Protein AF-A0A3D0U0W6-F1 (afdb_monomer_lite)

Secondary structure (DSSP, 8-state):
--EESS------------GGGSPTTHHHHHHHHHHHTHHHHHHHHHHHHHTS-GGGEE---HHHHHHHHHHHHHHHHHHHHTTSS-HHHHHHHHHHHHHH-TTSGGGT-TT--

Structure (mmCIF, N/CA/C/O backbone):
data_AF-A0A3D0U0W6-F1
#
_entry.id   AF-A0A3D0U0W6-F1
#
loop_
_atom_site.group_PDB
_atom_site.id
_atom_site.type_symbol
_atom_site.label_atom_id
_atom_site.label_alt_id
_atom_site.label_comp_id
_atom_site.label_asym_id
_atom_site.label_entity_id
_atom_site.label_seq_id
_atom_site.pdbx_PDB_ins_code
_atom_site.Cartn_x
_atom_site.Cartn_y
_atom_site.Cartn_z
_atom_site.occupancy
_atom_site.B_iso_or_equiv
_atom_site.auth_seq_id
_atom_site.auth_comp_id
_atom_site.auth_asym_id
_atom_site.auth_atom_id
_atom_site.pdbx_PDB_model_num
ATOM 1 N N . GLY A 1 1 ? 9.506 -20.517 -12.286 1.00 80.81 1 GLY A N 1
ATOM 2 C CA . GLY A 1 1 ? 8.724 -19.391 -11.734 1.00 80.81 1 GLY A CA 1
ATOM 3 C C . GLY A 1 1 ? 9.598 -18.663 -10.737 1.00 80.81 1 GLY A C 1
ATOM 4 O O . GLY A 1 1 ? 10.495 -19.310 -10.218 1.00 80.81 1 GLY A O 1
ATOM 5 N N . GLY A 1 2 ? 9.379 -17.370 -10.505 1.00 90.88 2 GLY A N 1
ATOM 6 C CA . GLY A 1 2 ? 10.174 -16.562 -9.571 1.00 90.88 2 GLY A CA 1
ATOM 7 C C . GLY A 1 2 ? 9.347 -15.435 -8.954 1.00 90.88 2 GLY A C 1
ATOM 8 O O . GLY A 1 2 ? 8.161 -15.295 -9.267 1.00 90.88 2 GLY A O 1
ATOM 9 N N . ILE A 1 3 ? 9.969 -14.670 -8.065 1.00 92.69 3 ILE A N 1
ATOM 10 C CA . ILE A 1 3 ? 9.352 -13.602 -7.280 1.00 92.69 3 ILE A CA 1
ATOM 11 C C . ILE A 1 3 ? 9.893 -12.276 -7.800 1.00 92.69 3 ILE A C 1
ATOM 13 O O . ILE A 1 3 ? 11.086 -12.009 -7.716 1.00 92.69 3 ILE A O 1
ATOM 17 N N . LEU A 1 4 ? 9.015 -11.446 -8.358 1.00 92.19 4 LEU A N 1
ATOM 18 C CA . LEU A 1 4 ? 9.397 -10.116 -8.816 1.00 92.19 4 LEU A CA 1
ATOM 19 C C . LEU A 1 4 ? 9.781 -9.249 -7.611 1.00 92.19 4 LEU A C 1
ATOM 21 O O . LEU A 1 4 ? 8.977 -9.091 -6.692 1.00 92.19 4 LEU A O 1
ATOM 25 N N . GLU A 1 5 ? 10.961 -8.635 -7.643 1.00 91.94 5 GLU A N 1
ATOM 26 C CA . GLU A 1 5 ? 11.454 -7.749 -6.576 1.00 91.94 5 GLU A CA 1
ATOM 27 C C . GLU A 1 5 ? 10.830 -6.338 -6.645 1.00 91.94 5 GLU A C 1
ATOM 29 O O . GLU A 1 5 ? 11.470 -5.312 -6.434 1.00 91.94 5 GLU A O 1
ATOM 34 N N . ASN A 1 6 ? 9.539 -6.274 -6.965 1.00 90.38 6 ASN A N 1
ATOM 35 C CA . ASN A 1 6 ? 8.768 -5.045 -7.057 1.00 90.38 6 ASN A CA 1
ATOM 36 C C . ASN A 1 6 ? 7.339 -5.288 -6.549 1.00 90.38 6 ASN A C 1
ATOM 38 O O . ASN A 1 6 ? 6.739 -6.324 -6.847 1.00 90.38 6 ASN A O 1
ATOM 42 N N . PRO A 1 7 ? 6.740 -4.329 -5.820 1.00 86.62 7 PRO A N 1
ATOM 43 C CA . PRO A 1 7 ? 5.390 -4.483 -5.296 1.00 86.62 7 PRO A CA 1
ATOM 44 C C . PRO A 1 7 ? 4.357 -4.447 -6.430 1.00 86.62 7 PRO A C 1
ATOM 46 O O . PRO A 1 7 ? 4.102 -3.389 -7.009 1.00 86.62 7 PRO A O 1
ATOM 49 N N . VAL A 1 8 ? 3.748 -5.601 -6.721 1.00 84.31 8 VAL A N 1
ATOM 50 C CA . VAL A 1 8 ? 2.670 -5.769 -7.723 1.00 84.31 8 VAL A CA 1
ATOM 51 C C . VAL A 1 8 ? 1.314 -5.346 -7.185 1.00 84.31 8 VAL A C 1
ATOM 53 O O . VAL A 1 8 ? 0.515 -4.729 -7.887 1.00 84.31 8 VAL A O 1
ATOM 56 N N . MET A 1 9 ? 1.053 -5.648 -5.918 1.00 82.25 9 MET A N 1
ATOM 57 C CA . MET A 1 9 ? -0.183 -5.272 -5.253 1.00 82.25 9 MET A CA 1
ATOM 58 C C . MET A 1 9 ? 0.057 -5.053 -3.766 1.00 82.25 9 MET A C 1
ATOM 60 O O . MET A 1 9 ? 0.920 -5.688 -3.162 1.00 82.25 9 MET A O 1
ATOM 64 N N . GLN A 1 10 ? -0.753 -4.187 -3.165 1.00 82.81 10 GLN A N 1
ATOM 65 C CA . GLN A 1 10 ? -0.814 -4.037 -1.720 1.00 82.81 10 GLN A CA 1
ATOM 66 C C . GLN A 1 10 ? -2.070 -4.741 -1.206 1.00 82.81 10 GLN A C 1
ATOM 68 O O . GLN A 1 10 ? -3.190 -4.334 -1.504 1.00 82.81 10 GLN A O 1
ATOM 73 N N . GLY A 1 11 ? -1.878 -5.816 -0.444 1.00 84.00 11 GLY A N 1
ATOM 74 C CA . GLY A 1 11 ? -2.964 -6.476 0.272 1.00 84.00 11 GLY A CA 1
ATOM 75 C C . GLY A 1 11 ? -3.330 -5.703 1.539 1.00 84.00 11 GLY A C 1
ATOM 76 O O . GLY A 1 11 ? -2.456 -5.234 2.266 1.00 84.00 11 GLY A O 1
ATOM 77 N N . ASN A 1 12 ? -4.624 -5.596 1.832 1.00 84.81 12 ASN A N 1
ATOM 78 C CA . ASN A 1 12 ? -5.122 -4.986 3.063 1.00 84.81 12 ASN A CA 1
ATOM 79 C C . ASN A 1 12 ? -6.265 -5.806 3.660 1.00 84.81 12 ASN A C 1
ATOM 81 O O . ASN A 1 12 ? -7.143 -6.282 2.944 1.00 84.81 12 ASN A O 1
ATOM 85 N 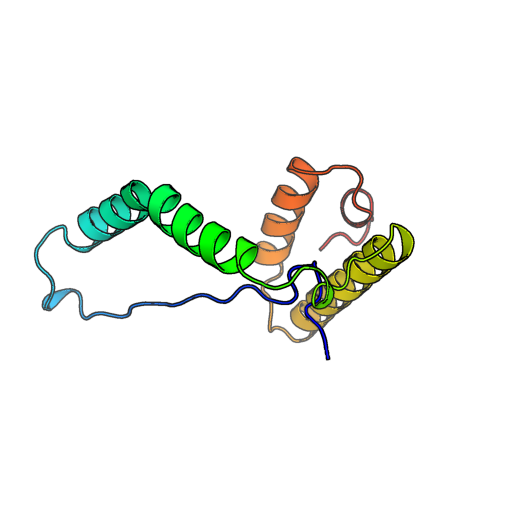N . ILE A 1 13 ? -6.262 -5.925 4.988 1.00 87.12 13 ILE A N 1
ATOM 86 C CA . ILE A 1 13 ? -7.284 -6.623 5.773 1.00 87.12 13 ILE A CA 1
ATOM 87 C C . ILE A 1 13 ? -8.117 -5.577 6.511 1.00 87.12 13 ILE A C 1
ATOM 89 O O . ILE A 1 13 ? -7.572 -4.665 7.130 1.00 87.12 13 ILE A O 1
ATOM 93 N N . GLN A 1 14 ? -9.441 -5.718 6.458 1.00 89.44 14 GLN A N 1
ATOM 94 C CA . GLN A 1 14 ? -10.370 -4.858 7.185 1.00 89.44 14 GLN A CA 1
ATOM 95 C C . GLN A 1 14 ? -11.130 -5.681 8.224 1.00 89.44 14 GLN A C 1
ATOM 97 O O . GLN A 1 14 ? -11.772 -6.676 7.892 1.00 89.44 14 GLN A O 1
ATOM 102 N N . PHE A 1 15 ? -11.078 -5.249 9.483 1.00 88.25 15 PHE A N 1
ATOM 103 C CA . PHE A 1 15 ? -11.860 -5.842 10.564 1.00 88.25 15 PHE A CA 1
ATOM 104 C C . PHE A 1 15 ? -13.144 -5.041 10.766 1.00 88.25 15 PHE A C 1
ATOM 106 O O . PHE A 1 15 ? -13.100 -3.860 11.113 1.00 88.25 15 PHE A O 1
ATOM 113 N N . VAL A 1 16 ? -14.290 -5.691 10.571 1.00 91.50 16 VAL A N 1
ATOM 114 C CA . VAL A 1 16 ? -15.612 -5.078 10.742 1.00 91.50 16 VAL A CA 1
ATOM 115 C C . VAL A 1 16 ? -16.267 -5.644 11.996 1.00 91.50 16 VAL A C 1
ATOM 117 O O . VAL A 1 16 ? -16.413 -6.856 12.140 1.00 91.50 16 VAL A O 1
ATOM 120 N N . ALA A 1 17 ? -16.674 -4.766 12.911 1.00 90.50 17 ALA A N 1
ATOM 121 C CA . ALA A 1 17 ? -17.277 -5.147 14.183 1.00 90.50 17 ALA A CA 1
ATOM 122 C C . ALA A 1 17 ? -18.497 -4.276 14.511 1.00 90.50 17 ALA A C 1
ATOM 124 O O . ALA A 1 17 ? -18.582 -3.115 14.113 1.00 90.50 17 ALA A O 1
ATOM 125 N N . ARG A 1 18 ? -19.444 -4.831 15.280 1.00 94.50 18 ARG A N 1
ATOM 126 C CA . ARG A 1 18 ? -20.586 -4.071 15.811 1.00 94.50 18 ARG A CA 1
ATOM 127 C C . ARG A 1 18 ? -20.116 -3.233 16.996 1.00 94.50 18 ARG A C 1
ATOM 129 O O . ARG A 1 18 ? -19.788 -3.795 18.037 1.00 94.50 18 ARG A O 1
ATOM 136 N N . SER A 1 19 ? -20.134 -1.909 16.858 1.00 90.44 19 SER A N 1
ATOM 137 C CA . SER A 1 19 ? -19.679 -0.980 17.904 1.00 90.44 19 SER A CA 1
ATOM 138 C C . SER A 1 19 ? -20.386 -1.192 19.246 1.00 90.44 19 SER A C 1
ATOM 140 O O . SER A 1 19 ? -19.732 -1.174 20.280 1.00 90.44 19 SER A O 1
ATOM 142 N N . SER A 1 20 ? -21.687 -1.505 19.237 1.00 95.00 20 SER A N 1
ATOM 143 C CA . SER A 1 20 ? -22.477 -1.775 20.451 1.00 95.00 20 SER A CA 1
ATOM 144 C C . SER A 1 20 ? -22.081 -3.050 21.208 1.00 95.00 20 SER A C 1
ATOM 146 O O . SER A 1 20 ? -22.566 -3.287 22.312 1.00 95.00 20 SER A O 1
ATOM 148 N N . LYS A 1 21 ? -21.232 -3.899 20.617 1.00 96.06 21 LYS A N 1
ATOM 149 C CA . LYS A 1 21 ? -20.701 -5.126 21.230 1.00 96.06 21 LYS A CA 1
ATOM 150 C C . LYS A 1 21 ? -19.243 -4.989 21.664 1.00 96.06 21 LYS A C 1
ATOM 152 O O . LYS A 1 21 ? -18.674 -5.960 22.152 1.00 96.06 21 LYS A O 1
ATOM 157 N N . LEU A 1 22 ? -18.640 -3.817 21.478 1.00 95.12 22 LEU A N 1
ATOM 158 C CA . LEU A 1 22 ? -17.265 -3.551 21.869 1.00 95.12 22 LEU A CA 1
ATOM 159 C C . LEU A 1 22 ? -17.221 -2.744 23.172 1.00 95.12 22 LEU A C 1
ATOM 161 O O . LEU A 1 22 ? -18.102 -1.914 23.403 1.00 95.12 22 LEU A O 1
ATOM 165 N N . PRO A 1 23 ? -16.196 -2.954 24.014 1.00 95.81 23 PRO A N 1
ATOM 166 C CA . PRO A 1 23 ? -15.967 -2.108 25.176 1.00 95.81 23 PRO A CA 1
ATOM 167 C C . PRO A 1 23 ? -15.778 -0.638 24.788 1.00 95.81 23 PRO A C 1
ATOM 169 O O . PRO A 1 23 ? -15.303 -0.320 23.691 1.00 95.81 23 PRO A O 1
ATOM 172 N N . GLU A 1 24 ? -16.067 0.263 25.726 1.00 94.81 24 GLU A N 1
ATOM 173 C CA . GLU A 1 24 ? -15.751 1.680 25.565 1.00 94.81 24 GLU A CA 1
ATOM 174 C C . GLU A 1 24 ? -14.255 1.865 25.249 1.00 94.81 24 GLU A C 1
ATOM 176 O O . GLU A 1 24 ? -13.384 1.172 25.788 1.00 94.81 24 GLU A O 1
ATOM 181 N N . ASN A 1 25 ? -13.951 2.793 24.340 1.00 94.56 25 ASN A N 1
ATOM 182 C CA . ASN A 1 25 ? -12.594 3.100 23.876 1.00 94.56 25 ASN A CA 1
ATOM 183 C C . ASN A 1 25 ? -11.858 1.959 23.147 1.00 94.56 25 ASN A C 1
ATOM 185 O O . ASN A 1 25 ? -10.675 2.112 22.832 1.00 94.56 25 ASN A O 1
ATOM 189 N N . PHE A 1 26 ? -12.523 0.843 22.811 1.00 95.00 26 PHE A N 1
ATOM 190 C CA . PHE A 1 26 ? -11.887 -0.271 22.093 1.00 95.00 26 PHE A CA 1
ATOM 191 C C . PHE A 1 26 ? -11.223 0.173 20.783 1.00 95.00 26 PHE A C 1
ATOM 193 O O . PHE A 1 26 ? -10.085 -0.199 20.513 1.00 95.00 26 PHE A O 1
ATOM 200 N N . ALA A 1 27 ? -11.904 1.000 19.982 1.00 91.31 27 ALA A N 1
ATOM 201 C CA . ALA A 1 27 ? -11.393 1.427 18.679 1.00 91.31 27 ALA A CA 1
ATOM 202 C C . ALA A 1 27 ? -10.072 2.208 18.789 1.00 91.31 27 ALA A C 1
ATOM 204 O O . ALA A 1 27 ? -9.164 1.993 17.989 1.00 91.31 27 ALA A O 1
ATOM 205 N N . GLN A 1 28 ? -9.950 3.088 19.788 1.00 94.44 28 G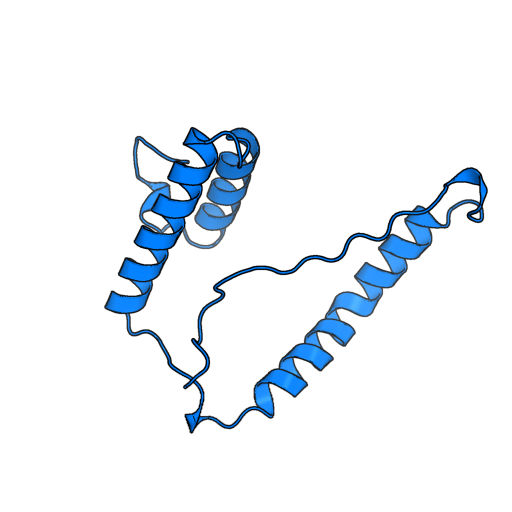LN A N 1
ATOM 206 C CA . GLN A 1 28 ? -8.728 3.857 20.015 1.00 94.44 28 GLN A CA 1
ATOM 207 C C . GLN A 1 28 ? -7.600 2.962 20.540 1.00 94.44 28 GLN A C 1
ATOM 209 O O . GLN A 1 28 ? -6.516 2.949 19.961 1.00 94.44 28 GLN A O 1
ATOM 214 N N . LYS A 1 29 ? -7.887 2.127 21.549 1.00 95.56 29 LYS A N 1
ATOM 215 C CA . LYS A 1 29 ? -6.922 1.154 22.091 1.00 95.56 29 LYS A CA 1
ATOM 216 C C . LYS A 1 29 ? -6.405 0.194 21.020 1.00 95.56 29 LYS A C 1
ATOM 218 O O . LYS A 1 29 ? -5.224 -0.133 21.001 1.00 95.56 29 LYS A O 1
ATOM 223 N N . SER A 1 30 ? -7.277 -0.241 20.111 1.00 94.06 30 SER A N 1
ATOM 224 C CA . SER A 1 30 ? -6.905 -1.091 18.981 1.00 94.06 30 SER A CA 1
ATOM 225 C C . SER A 1 30 ? -5.926 -0.378 18.042 1.00 94.06 30 SER A C 1
ATOM 227 O O . SER A 1 30 ? -4.879 -0.942 17.732 1.00 94.06 30 SER A O 1
ATOM 229 N N . ARG A 1 31 ? -6.202 0.875 17.646 1.00 93.00 31 ARG A N 1
ATOM 230 C CA . ARG A 1 31 ? -5.282 1.667 16.807 1.00 93.00 31 ARG A CA 1
ATOM 231 C C . ARG A 1 31 ? -3.921 1.858 17.469 1.00 93.00 31 ARG A C 1
ATOM 233 O O . ARG A 1 31 ? -2.901 1.631 16.827 1.00 93.00 31 ARG A O 1
ATOM 240 N N . GLU A 1 32 ? -3.905 2.229 18.746 1.00 96.50 32 GLU A N 1
ATOM 241 C CA . GLU A 1 32 ? -2.669 2.410 19.517 1.00 96.50 32 GLU A CA 1
ATOM 242 C C . GLU A 1 32 ? -1.868 1.114 19.622 1.00 96.50 32 GLU A C 1
ATOM 244 O O . GLU A 1 32 ? -0.649 1.125 19.449 1.00 96.50 32 GLU A O 1
ATOM 249 N N . TYR A 1 33 ? -2.548 -0.014 19.839 1.00 95.25 33 TYR A N 1
ATOM 250 C CA . TYR A 1 33 ? -1.916 -1.326 19.842 1.00 95.25 33 TYR A CA 1
ATOM 251 C C . TYR A 1 33 ? -1.256 -1.634 18.493 1.00 95.25 33 TYR A C 1
ATOM 253 O O . TYR A 1 33 ? -0.084 -2.005 18.467 1.00 95.25 33 TYR A O 1
ATOM 261 N N . PHE A 1 34 ? -1.959 -1.451 17.371 1.00 93.50 34 PHE A N 1
ATOM 262 C CA . PHE A 1 34 ? -1.381 -1.712 16.049 1.00 93.50 34 PHE A CA 1
ATOM 263 C C . PHE A 1 34 ? -0.193 -0.796 15.741 1.00 93.50 34 PHE A C 1
ATOM 265 O O . PHE A 1 34 ? 0.835 -1.285 15.281 1.00 93.50 34 PHE A O 1
ATOM 272 N N . VAL A 1 35 ? -0.291 0.502 16.047 1.00 95.31 35 VAL A N 1
ATOM 273 C CA . VAL A 1 35 ? 0.813 1.457 15.838 1.00 95.31 35 VAL A CA 1
ATOM 274 C C . VAL A 1 35 ? 2.031 1.076 16.677 1.00 95.31 35 VAL A C 1
ATOM 276 O O . VAL A 1 35 ? 3.137 1.009 16.149 1.00 95.31 35 VAL A O 1
ATOM 279 N N . LYS A 1 36 ? 1.839 0.759 17.964 1.00 97.75 36 LYS A N 1
ATOM 280 C CA . LYS A 1 36 ? 2.935 0.372 18.866 1.00 97.75 36 LYS A CA 1
ATOM 281 C C . LYS A 1 36 ? 3.668 -0.891 18.400 1.00 97.75 36 LYS A C 1
ATOM 283 O O . LYS A 1 36 ? 4.864 -1.021 18.640 1.00 97.75 36 LYS A O 1
ATOM 288 N N . ASN A 1 37 ? 2.958 -1.823 17.767 1.00 96.19 37 ASN A N 1
ATOM 289 C CA . ASN A 1 37 ? 3.514 -3.099 17.312 1.00 96.19 37 ASN A CA 1
ATOM 290 C C . ASN A 1 37 ? 3.886 -3.107 15.819 1.00 96.19 37 ASN A C 1
ATOM 292 O O . ASN A 1 37 ? 4.263 -4.159 15.295 1.00 96.19 37 ASN A O 1
ATOM 296 N N . PHE A 1 38 ? 3.791 -1.966 15.127 1.00 95.06 38 PHE A N 1
ATOM 297 C CA . PHE A 1 38 ? 4.043 -1.880 13.690 1.00 95.06 38 PHE A CA 1
ATOM 298 C C . PHE A 1 38 ? 5.458 -2.347 13.331 1.00 95.06 38 PHE A C 1
ATOM 300 O O . PHE A 1 38 ? 5.612 -3.247 12.508 1.00 95.06 38 PHE A O 1
ATOM 307 N N . ASP A 1 39 ? 6.480 -1.819 14.008 1.00 96.25 39 ASP A N 1
ATOM 308 C CA . ASP A 1 39 ? 7.879 -2.151 13.710 1.00 96.25 39 ASP A CA 1
ATOM 309 C C . ASP A 1 39 ? 8.203 -3.622 13.991 1.00 96.25 39 ASP A C 1
ATOM 311 O O . ASP A 1 39 ? 8.906 -4.268 13.215 1.00 96.25 39 ASP A O 1
ATOM 315 N N . ALA A 1 40 ? 7.649 -4.182 15.071 1.00 96.38 40 ALA A N 1
ATOM 316 C CA . ALA A 1 40 ? 7.807 -5.597 15.397 1.00 96.38 40 ALA A CA 1
ATOM 317 C C . ALA A 1 40 ? 7.158 -6.497 14.332 1.00 96.38 40 ALA A C 1
ATOM 319 O O . ALA A 1 40 ? 7.741 -7.502 13.927 1.00 96.38 40 ALA A O 1
ATOM 320 N N . THR A 1 41 ? 5.983 -6.105 13.834 1.00 93.81 41 THR A N 1
ATOM 321 C CA . THR A 1 41 ? 5.289 -6.823 12.755 1.00 93.81 41 THR A CA 1
ATOM 322 C C . THR A 1 41 ? 6.075 -6.730 11.446 1.00 93.81 41 THR A C 1
ATOM 324 O O . THR A 1 41 ? 6.248 -7.730 10.756 1.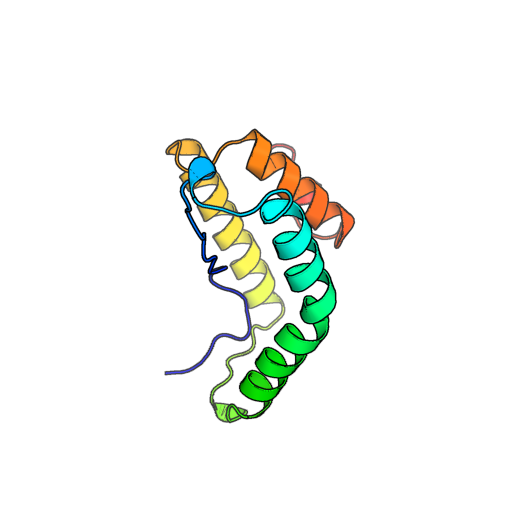00 93.81 41 THR A O 1
ATOM 327 N N . LEU A 1 42 ? 6.609 -5.551 11.118 1.00 93.88 42 LEU A N 1
ATOM 328 C CA . LEU A 1 42 ? 7.419 -5.353 9.917 1.00 93.88 42 LEU A CA 1
ATOM 329 C C . LEU A 1 42 ? 8.734 -6.139 9.976 1.00 93.88 42 LEU A C 1
ATOM 331 O O . LEU A 1 42 ? 9.173 -6.675 8.961 1.00 93.88 42 LEU A O 1
ATOM 335 N N . LYS A 1 43 ? 9.346 -6.247 11.161 1.00 96.94 43 LYS A N 1
ATOM 336 C CA . LYS A 1 43 ? 10.530 -7.084 11.375 1.00 96.94 43 LYS A CA 1
ATOM 337 C C . LYS A 1 43 ? 10.237 -8.550 11.051 1.00 96.94 43 LYS A C 1
ATOM 339 O O . LYS A 1 43 ? 11.005 -9.151 10.311 1.00 96.94 43 LYS A O 1
ATOM 344 N N . PHE A 1 44 ? 9.116 -9.083 11.535 1.00 95.81 44 PHE A N 1
ATOM 345 C CA . PHE A 1 44 ? 8.694 -10.451 11.224 1.00 95.81 44 PHE A CA 1
ATOM 346 C C . PHE A 1 44 ? 8.531 -10.683 9.711 1.00 95.81 44 PHE A C 1
ATOM 348 O O . PHE A 1 44 ? 9.001 -11.692 9.193 1.00 95.81 44 PHE A O 1
ATOM 355 N N . VAL A 1 45 ? 7.925 -9.732 8.988 1.00 93.12 45 VAL A N 1
ATOM 356 C CA . VAL A 1 45 ? 7.781 -9.817 7.522 1.00 93.12 45 VAL A CA 1
ATOM 357 C C . VAL A 1 45 ? 9.146 -9.836 6.831 1.00 93.12 45 VAL A C 1
ATOM 359 O O . VAL A 1 45 ? 9.400 -10.719 6.019 1.00 93.12 45 VAL A O 1
ATOM 362 N N . ARG A 1 46 ? 10.052 -8.923 7.197 1.00 94.88 46 ARG A N 1
ATOM 363 C CA . ARG A 1 46 ? 11.400 -8.852 6.607 1.00 94.88 46 ARG A CA 1
ATOM 364 C C . ARG A 1 46 ? 12.242 -10.091 6.899 1.00 94.88 46 ARG A C 1
ATOM 366 O O . ARG A 1 46 ? 12.999 -10.532 6.047 1.00 94.88 46 ARG A O 1
ATOM 373 N N . GLU A 1 47 ? 12.124 -10.661 8.096 1.00 97.12 47 GLU A N 1
ATOM 374 C CA . GLU A 1 47 ? 12.791 -11.924 8.431 1.00 97.12 47 GLU A CA 1
ATOM 375 C C . GLU A 1 47 ? 12.276 -13.074 7.560 1.00 97.12 47 GLU A C 1
ATOM 377 O O . GLU A 1 47 ? 13.071 -13.887 7.096 1.00 97.12 47 GLU A O 1
ATOM 382 N N . ALA A 1 48 ? 10.968 -13.125 7.292 1.00 95.12 48 ALA A N 1
ATOM 383 C CA . ALA A 1 48 ? 10.403 -14.100 6.365 1.00 95.12 48 ALA A CA 1
ATOM 384 C C . ALA A 1 48 ? 10.894 -13.879 4.923 1.00 95.12 48 ALA A C 1
ATOM 386 O O . ALA A 1 48 ? 11.266 -14.852 4.272 1.00 95.12 48 ALA A O 1
ATOM 387 N N . GLU A 1 49 ? 10.948 -12.629 4.451 1.00 93.31 49 GLU A N 1
ATOM 388 C CA . GLU A 1 49 ? 11.487 -12.273 3.128 1.00 93.31 49 GLU A CA 1
ATOM 389 C C . GLU A 1 49 ? 12.965 -12.672 2.982 1.00 93.31 49 GLU A C 1
ATOM 391 O O . GLU A 1 49 ? 13.331 -13.288 1.987 1.00 93.31 49 GLU A O 1
ATOM 396 N N . ASN A 1 50 ? 13.797 -12.421 3.998 1.00 95.12 50 ASN A N 1
ATOM 397 C CA . ASN A 1 50 ? 15.226 -12.768 3.989 1.00 95.12 50 ASN A CA 1
ATOM 398 C C . ASN A 1 50 ? 15.501 -14.280 3.968 1.00 95.12 50 ASN A C 1
ATOM 400 O O . ASN A 1 50 ? 16.596 -14.701 3.610 1.00 95.12 50 ASN A O 1
ATOM 404 N N . ASN A 1 51 ? 14.534 -15.100 4.384 1.00 96.56 51 ASN A N 1
ATOM 405 C CA . ASN A 1 51 ? 14.656 -16.557 4.338 1.00 96.56 51 ASN A CA 1
ATOM 406 C C . ASN A 1 51 ? 14.305 -17.136 2.955 1.00 96.56 51 ASN A C 1
ATOM 408 O O . ASN A 1 51 ? 14.416 -18.349 2.758 1.00 96.56 51 ASN A O 1
ATOM 412 N N . ILE A 1 52 ? 13.856 -16.305 2.008 1.00 95.56 52 ILE A N 1
ATOM 413 C CA . ILE A 1 52 ? 13.574 -16.720 0.634 1.00 95.56 52 ILE A CA 1
ATOM 414 C C . ILE A 1 52 ? 14.907 -16.859 -0.124 1.00 95.56 52 ILE A C 1
ATOM 416 O O . ILE A 1 52 ? 15.687 -15.908 -0.127 1.00 95.56 52 ILE A O 1
ATOM 420 N N . PRO A 1 53 ? 15.170 -18.003 -0.789 1.00 96.31 53 PRO A N 1
ATOM 421 C CA . PRO A 1 53 ? 16.372 -18.194 -1.600 1.00 96.31 53 PRO A CA 1
ATOM 422 C C . PRO A 1 53 ? 16.603 -17.074 -2.626 1.00 96.31 53 PRO A C 1
ATOM 424 O O . PRO A 1 53 ? 15.684 -16.689 -3.350 1.00 96.31 53 PRO A O 1
ATOM 427 N N . GLU A 1 54 ? 17.839 -16.569 -2.697 1.00 94.44 54 GLU A N 1
ATOM 428 C CA . GLU A 1 54 ? 18.216 -15.434 -3.555 1.00 94.44 54 GLU A CA 1
ATOM 429 C C . GLU A 1 54 ? 17.947 -15.691 -5.047 1.00 94.44 54 GLU A C 1
ATOM 431 O O . GLU A 1 54 ? 17.550 -14.785 -5.774 1.00 94.44 54 GLU A O 1
ATOM 436 N N . ASP A 1 55 ? 18.091 -16.938 -5.499 1.00 95.81 55 ASP A N 1
ATOM 437 C CA . ASP A 1 55 ? 17.895 -17.363 -6.890 1.00 95.81 55 ASP A CA 1
ATOM 438 C C . ASP A 1 55 ? 16.428 -17.342 -7.351 1.00 95.81 55 ASP A C 1
ATOM 440 O O . ASP A 1 55 ? 16.151 -17.446 -8.550 1.00 95.81 55 ASP A O 1
ATOM 444 N N . LEU A 1 56 ? 15.481 -17.194 -6.420 1.00 96.31 56 LEU A N 1
ATOM 445 C CA . LEU A 1 56 ? 14.062 -17.039 -6.737 1.00 96.31 56 LEU A CA 1
ATOM 446 C C . LEU A 1 56 ? 13.675 -15.590 -7.030 1.00 96.31 56 LEU A C 1
ATOM 448 O O . LEU A 1 56 ? 12.627 -15.375 -7.647 1.00 96.31 56 LEU A O 1
ATOM 452 N N . TRP A 1 57 ? 14.472 -14.612 -6.597 1.00 95.50 57 TRP A N 1
ATOM 453 C CA . TRP A 1 57 ? 14.176 -13.200 -6.809 1.00 95.50 57 TRP A CA 1
ATOM 454 C C . TRP A 1 57 ? 14.536 -12.763 -8.227 1.00 95.50 57 TRP A C 1
ATOM 456 O O . TRP A 1 57 ? 15.581 -13.109 -8.776 1.00 95.50 57 TRP A O 1
ATOM 466 N N . ILE A 1 58 ? 13.644 -11.983 -8.830 1.00 94.44 58 ILE A N 1
ATOM 467 C CA . ILE A 1 58 ? 13.805 -11.417 -10.166 1.00 94.44 58 ILE A CA 1
ATOM 468 C C . ILE A 1 58 ? 13.867 -9.892 -10.011 1.00 94.44 58 ILE A C 1
ATOM 470 O O . ILE A 1 58 ? 12.808 -9.261 -9.891 1.00 94.44 58 ILE A O 1
ATOM 474 N N . PRO A 1 59 ? 15.071 -9.292 -10.000 1.00 93.56 59 PRO A N 1
ATOM 475 C CA . PRO A 1 59 ? 15.223 -7.845 -9.954 1.00 93.56 59 PRO A CA 1
ATOM 476 C C . PRO A 1 59 ? 14.847 -7.217 -11.299 1.00 93.56 59 PRO A C 1
ATOM 478 O O . PRO A 1 59 ? 15.035 -7.818 -12.361 1.00 93.56 59 PRO A O 1
ATOM 481 N N . LEU A 1 60 ? 14.358 -5.978 -11.267 1.00 92.38 60 LEU A N 1
ATOM 482 C CA . LEU A 1 60 ? 14.206 -5.159 -12.470 1.00 92.38 60 LEU A CA 1
ATOM 483 C C . LEU A 1 60 ? 15.408 -4.225 -12.621 1.00 92.38 60 LEU A C 1
ATOM 485 O O . LEU A 1 60 ? 15.783 -3.522 -11.679 1.00 92.38 60 LEU A O 1
ATOM 489 N N . ASP A 1 61 ? 15.973 -4.182 -13.826 1.00 94.06 61 ASP A N 1
ATOM 490 C CA . ASP A 1 61 ? 16.954 -3.169 -14.205 1.00 94.06 61 ASP A CA 1
ATOM 491 C C . ASP A 1 61 ? 16.295 -1.784 -14.354 1.00 94.06 61 ASP A C 1
ATOM 493 O O . ASP A 1 61 ? 15.077 -1.629 -14.249 1.00 94.06 61 ASP A O 1
ATOM 497 N N . SER A 1 62 ? 17.091 -0.738 -14.593 1.00 90.81 62 SER A N 1
ATOM 498 C CA . SER A 1 62 ? 16.573 0.637 -14.671 1.00 90.81 62 SER A CA 1
ATOM 499 C C . SER A 1 62 ? 15.476 0.806 -15.726 1.00 90.81 62 SER A C 1
ATOM 501 O O . SER A 1 62 ? 14.509 1.526 -15.489 1.00 90.81 62 SER A O 1
ATOM 503 N N . LYS A 1 63 ? 15.600 0.116 -16.866 1.00 92.00 63 LYS A N 1
ATOM 504 C CA . LYS A 1 63 ? 14.599 0.156 -17.934 1.00 92.00 63 LYS A CA 1
ATOM 505 C C . LYS A 1 63 ? 13.313 -0.557 -17.508 1.00 92.00 63 LYS A C 1
ATOM 507 O O . LYS A 1 63 ? 12.226 -0.016 -17.688 1.00 92.00 63 LYS A O 1
ATOM 512 N N . GLY A 1 64 ? 13.434 -1.734 -16.898 1.00 92.94 64 GLY A N 1
ATOM 513 C CA . GLY A 1 64 ? 12.309 -2.481 -16.349 1.0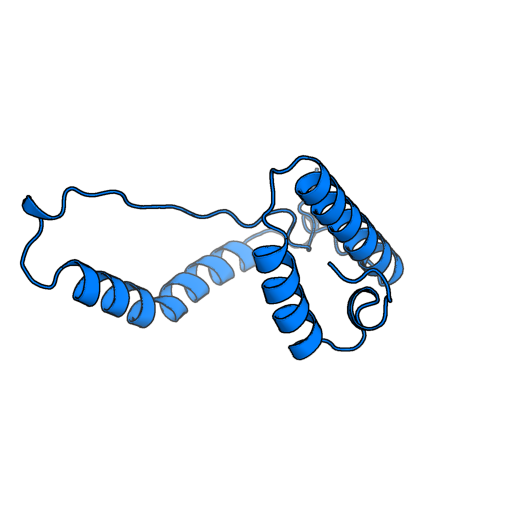0 92.94 64 GLY A CA 1
ATOM 514 C C . GLY A 1 64 ? 11.565 -1.693 -15.272 1.00 92.94 64 GLY A C 1
ATOM 515 O O . GLY A 1 64 ? 10.338 -1.708 -15.251 1.00 92.94 64 GLY A O 1
ATOM 516 N N . GLN A 1 65 ? 12.279 -0.949 -14.421 1.00 89.69 65 GLN A N 1
ATOM 517 C CA . GLN A 1 65 ? 11.665 -0.069 -13.419 1.00 89.69 65 GLN A CA 1
ATOM 518 C C . GLN A 1 65 ? 10.849 1.063 -14.058 1.00 89.69 65 GLN A C 1
ATOM 520 O O . GLN A 1 65 ? 9.723 1.321 -13.629 1.00 89.69 65 GLN A O 1
ATOM 525 N N . GLU A 1 66 ? 11.381 1.719 -15.090 1.00 88.56 66 GLU A N 1
ATOM 526 C CA . GLU A 1 66 ? 10.666 2.769 -15.824 1.00 88.56 66 GLU A CA 1
ATOM 527 C C . GLU A 1 66 ? 9.397 2.213 -16.485 1.00 88.56 66 GLU A C 1
ATOM 529 O O . GLU A 1 66 ? 8.295 2.717 -16.249 1.00 88.56 66 GLU A O 1
ATOM 534 N N . GLU A 1 67 ? 9.524 1.111 -17.230 1.00 90.31 67 GLU A N 1
ATOM 535 C CA . GLU A 1 67 ? 8.392 0.445 -17.880 1.00 90.31 67 GLU A CA 1
ATOM 536 C C . GLU A 1 67 ? 7.331 0.004 -16.863 1.00 90.31 67 GLU A C 1
ATOM 538 O O . GLU A 1 67 ? 6.130 0.145 -17.113 1.00 90.31 67 GLU A O 1
ATOM 543 N N . TYR A 1 68 ? 7.754 -0.492 -15.699 1.00 91.38 68 TYR A N 1
ATOM 544 C CA . TYR A 1 68 ? 6.866 -0.891 -14.613 1.00 91.38 68 TYR A CA 1
ATOM 545 C C . TYR A 1 68 ? 6.086 0.300 -14.035 1.00 91.38 68 TYR A C 1
ATOM 547 O O . TYR A 1 68 ? 4.866 0.234 -13.840 1.00 91.38 68 TYR 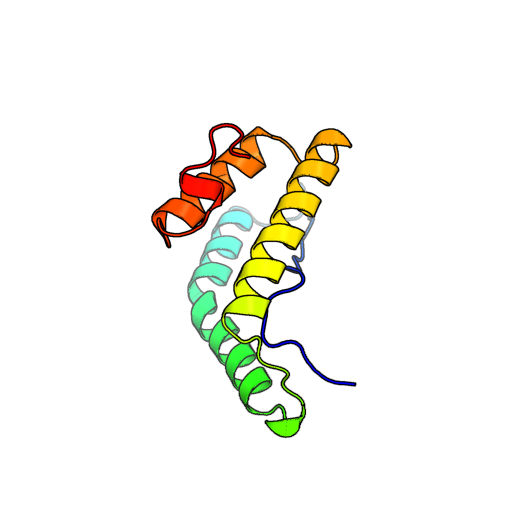A O 1
ATOM 555 N N . GLN A 1 69 ? 6.755 1.431 -13.800 1.00 88.06 69 GLN A N 1
ATOM 556 C CA . GLN A 1 69 ? 6.101 2.655 -13.331 1.00 88.06 69 GLN A CA 1
ATOM 557 C C . GLN A 1 69 ? 5.100 3.193 -14.360 1.00 88.06 69 GLN A C 1
ATOM 559 O O . GLN A 1 69 ? 3.971 3.541 -13.994 1.00 88.06 69 GLN A O 1
ATOM 564 N N . THR A 1 70 ? 5.466 3.201 -15.644 1.00 88.69 70 THR A N 1
ATOM 565 C CA . THR A 1 70 ? 4.565 3.606 -16.728 1.00 88.69 70 THR A CA 1
ATOM 566 C C . THR A 1 70 ? 3.338 2.704 -16.789 1.00 88.69 70 THR A C 1
ATOM 568 O O . THR A 1 70 ? 2.213 3.207 -16.793 1.00 88.69 70 THR A O 1
ATOM 571 N N . GLN A 1 71 ? 3.523 1.382 -16.783 1.00 90.88 71 GLN A N 1
ATOM 572 C CA . GLN A 1 71 ? 2.419 0.421 -16.843 1.00 90.88 71 GLN A CA 1
ATOM 573 C C . GLN A 1 71 ? 1.474 0.566 -15.648 1.00 90.88 71 GLN A C 1
ATOM 575 O O . GLN A 1 71 ? 0.260 0.676 -15.827 1.00 90.88 71 GLN A O 1
ATOM 580 N N . THR A 1 72 ? 2.009 0.639 -14.428 1.00 90.62 72 THR A N 1
ATOM 581 C CA . THR A 1 72 ? 1.166 0.788 -13.233 1.00 90.62 72 THR A CA 1
ATOM 582 C C . THR A 1 72 ? 0.408 2.117 -13.220 1.00 90.62 72 THR A C 1
ATOM 584 O O . THR A 1 72 ? -0.732 2.150 -12.752 1.00 90.62 72 THR A O 1
ATOM 587 N N . ARG A 1 73 ? 0.977 3.201 -13.768 1.00 89.62 73 ARG A N 1
ATOM 588 C CA . ARG A 1 73 ? 0.248 4.463 -13.983 1.00 89.62 73 ARG A CA 1
ATOM 589 C C . ARG A 1 73 ? -0.914 4.290 -14.953 1.00 89.62 73 ARG A C 1
ATOM 591 O O . ARG A 1 73 ? -2.023 4.717 -14.642 1.00 89.62 73 ARG A O 1
ATOM 598 N N . GLN A 1 74 ? -0.692 3.642 -16.095 1.00 91.06 74 GLN A N 1
ATOM 599 C CA . GLN A 1 74 ? -1.766 3.407 -17.066 1.00 91.06 74 GLN A CA 1
ATOM 600 C C . GLN A 1 74 ? -2.907 2.577 -16.467 1.00 91.06 74 GLN A C 1
ATOM 602 O O . GLN A 1 74 ? -4.073 2.887 -16.700 1.00 91.06 74 GLN A O 1
ATOM 607 N N . ILE A 1 75 ? -2.591 1.590 -15.622 1.00 92.56 75 ILE A N 1
ATOM 608 C CA . ILE A 1 75 ? -3.603 0.823 -14.879 1.00 92.56 75 ILE A CA 1
ATOM 609 C C . ILE A 1 75 ? -4.418 1.742 -13.958 1.00 92.56 75 ILE A C 1
ATOM 611 O O . ILE A 1 75 ? -5.646 1.688 -13.980 1.00 92.56 75 ILE A O 1
ATOM 615 N N . ARG A 1 76 ? -3.765 2.622 -13.183 1.00 92.12 76 ARG A N 1
ATOM 616 C CA . ARG A 1 76 ? -4.462 3.567 -12.289 1.00 92.12 76 ARG A CA 1
ATOM 617 C C . ARG A 1 76 ? -5.381 4.520 -13.054 1.00 92.12 76 ARG A C 1
ATOM 619 O O . ARG A 1 76 ? -6.516 4.720 -12.628 1.00 92.12 76 ARG A O 1
ATOM 626 N N . LEU A 1 77 ? -4.919 5.066 -14.180 1.00 91.88 77 LEU A N 1
ATOM 627 C CA . LEU A 1 77 ? -5.723 5.937 -15.045 1.00 91.88 77 LEU A CA 1
ATOM 628 C C . LEU A 1 77 ? -6.906 5.185 -15.663 1.00 91.88 77 LEU A C 1
ATOM 630 O O . LEU A 1 77 ? -8.029 5.671 -15.614 1.00 91.88 77 LEU A O 1
ATOM 634 N N . SER A 1 78 ? -6.684 3.966 -16.156 1.00 94.62 78 SER A N 1
ATOM 635 C CA . SER A 1 78 ? -7.762 3.134 -16.694 1.00 94.62 78 SER A CA 1
ATOM 636 C C . SER A 1 78 ? -8.816 2.805 -15.634 1.00 94.62 78 SER A C 1
ATOM 638 O O . SER A 1 78 ? -10.010 2.863 -15.912 1.00 94.62 78 SER A O 1
ATOM 640 N N . PHE A 1 79 ? -8.400 2.500 -14.402 1.00 94.88 79 PHE A N 1
ATOM 641 C CA . PHE A 1 79 ? -9.326 2.224 -13.300 1.00 94.88 79 PHE A CA 1
ATOM 642 C C . PHE A 1 79 ? -10.074 3.474 -12.837 1.00 94.88 79 PHE A C 1
ATOM 644 O O . PHE A 1 79 ? -11.230 3.368 -12.436 1.00 94.88 79 PHE A O 1
ATOM 651 N N . ARG A 1 80 ? -9.466 4.659 -12.930 1.00 94.56 80 ARG A N 1
ATOM 652 C CA . ARG A 1 80 ? -10.182 5.929 -12.745 1.00 94.56 80 ARG A CA 1
ATOM 653 C C . ARG A 1 80 ? -11.260 6.112 -13.807 1.00 94.56 80 ARG A C 1
ATOM 655 O O . ARG A 1 80 ? -12.394 6.427 -13.475 1.00 94.56 80 ARG A O 1
ATOM 662 N N . ASP A 1 81 ? -10.909 5.900 -15.072 1.00 94.88 81 ASP A N 1
ATOM 663 C CA . ASP A 1 81 ? -11.823 6.107 -16.199 1.00 94.88 81 ASP A CA 1
ATOM 664 C C . ASP A 1 81 ? -12.980 5.083 -16.201 1.00 94.88 81 ASP A C 1
ATOM 666 O O . ASP A 1 81 ? -14.045 5.346 -16.753 1.00 94.88 81 ASP A O 1
ATOM 670 N N . GLN A 1 82 ? -12.791 3.939 -15.532 1.00 97.00 82 GLN A N 1
ATOM 671 C CA . GLN A 1 82 ? -13.815 2.924 -15.251 1.00 97.00 82 GLN A CA 1
ATOM 672 C C . GLN A 1 82 ? -14.593 3.162 -13.940 1.00 97.00 82 GLN A C 1
ATOM 674 O O . GLN A 1 82 ? -15.365 2.295 -13.537 1.00 97.00 82 GLN A O 1
ATOM 679 N N . ASP A 1 83 ? -14.380 4.291 -13.256 1.00 94.62 83 ASP A N 1
ATOM 680 C CA . ASP A 1 83 ? -15.000 4.636 -11.962 1.00 94.62 83 ASP A CA 1
ATOM 681 C C . ASP A 1 83 ? -14.702 3.630 -10.823 1.00 94.62 83 ASP A C 1
ATOM 683 O O . ASP A 1 83 ? -15.426 3.519 -9.836 1.00 94.62 83 ASP A O 1
ATOM 687 N N . VAL A 1 84 ? -13.598 2.882 -10.941 1.00 95.75 84 VAL A N 1
ATOM 688 C CA . VAL A 1 84 ? -13.093 1.972 -9.897 1.00 95.75 84 VAL A CA 1
ATOM 689 C C . VAL A 1 84 ? -12.243 2.735 -8.880 1.00 95.75 84 VAL A C 1
ATOM 691 O O . VAL A 1 84 ? -12.303 2.460 -7.679 1.00 95.75 84 VAL A O 1
ATOM 694 N N . TYR A 1 85 ? -11.435 3.692 -9.345 1.00 94.12 85 TYR A N 1
ATOM 695 C CA . TYR A 1 85 ? -10.601 4.540 -8.493 1.00 94.12 85 TYR A CA 1
ATOM 696 C C . TYR A 1 85 ? -11.103 5.979 -8.456 1.00 94.12 85 TYR A C 1
ATOM 698 O O . TYR A 1 85 ? -11.233 6.636 -9.484 1.00 94.12 85 TYR A O 1
ATOM 706 N N . ASP A 1 86 ? -11.291 6.496 -7.241 1.00 95.12 86 ASP A N 1
ATOM 707 C CA . ASP A 1 86 ? -11.658 7.892 -7.026 1.00 95.12 86 ASP A CA 1
ATOM 708 C C . ASP A 1 86 ? -10.508 8.834 -7.459 1.00 95.12 86 ASP A C 1
ATOM 710 O O . ASP A 1 86 ? -9.357 8.649 -7.036 1.00 95.12 86 ASP A O 1
ATOM 714 N N . PRO A 1 87 ? -10.786 9.875 -8.265 1.00 93.44 87 PRO A N 1
ATOM 715 C CA . PRO A 1 87 ? -9.754 10.774 -8.778 1.00 93.44 87 PRO A CA 1
ATOM 716 C C . PRO A 1 87 ? -9.067 11.594 -7.677 1.00 93.44 87 PRO A C 1
ATOM 718 O O . PRO A 1 87 ? -7.867 11.857 -7.757 1.00 93.44 87 PRO A O 1
ATOM 721 N N . LYS A 1 88 ? -9.774 11.968 -6.601 1.00 93.94 88 LYS A N 1
ATOM 722 C CA . LYS A 1 88 ? -9.162 12.706 -5.482 1.00 93.94 88 LYS A CA 1
ATOM 723 C C . LYS A 1 88 ? -8.190 11.817 -4.712 1.00 93.94 88 LYS A C 1
ATOM 725 O O . LYS A 1 88 ? -7.143 12.303 -4.275 1.00 93.94 88 LYS A O 1
ATOM 730 N N . MET A 1 89 ? -8.522 10.535 -4.552 1.00 94.06 89 MET A N 1
ATOM 731 C CA . MET A 1 89 ? -7.626 9.540 -3.959 1.00 94.06 89 MET A CA 1
ATOM 732 C C . MET A 1 89 ? -6.337 9.413 -4.780 1.00 94.06 89 MET A C 1
ATOM 734 O O . MET A 1 89 ? -5.246 9.515 -4.210 1.00 94.06 89 MET A O 1
ATOM 738 N N . LEU A 1 90 ? -6.445 9.294 -6.107 1.00 93.88 90 LEU A N 1
ATOM 739 C CA . LEU A 1 90 ? -5.277 9.217 -6.989 1.00 93.88 90 LEU A CA 1
ATOM 740 C C . LEU A 1 90 ? -4.403 10.472 -6.908 1.00 93.88 90 LEU A C 1
ATOM 742 O O . LEU A 1 90 ? -3.197 10.358 -6.671 1.00 93.88 90 LEU A O 1
ATOM 746 N N . THR A 1 91 ? -5.001 11.665 -6.962 1.00 92.81 91 THR A N 1
ATOM 747 C CA . THR A 1 91 ? -4.262 12.924 -6.792 1.00 92.81 91 THR A CA 1
ATOM 748 C C . THR A 1 91 ? -3.532 12.998 -5.445 1.00 92.81 91 THR A C 1
ATOM 750 O O . THR A 1 91 ? -2.396 13.480 -5.380 1.00 92.81 91 THR A O 1
ATOM 753 N N . LEU A 1 92 ? -4.147 12.535 -4.349 1.00 94.25 92 LEU A N 1
ATOM 754 C CA . LEU A 1 92 ? -3.500 12.507 -3.033 1.00 94.25 92 LEU A CA 1
ATOM 755 C C . LEU A 1 92 ? -2.290 11.566 -3.024 1.00 94.25 92 LEU A C 1
ATOM 757 O O . LEU A 1 92 ? -1.208 11.963 -2.580 1.00 94.25 92 LEU A O 1
ATOM 761 N N . LEU A 1 93 ? -2.452 10.339 -3.524 1.00 93.12 93 LEU A N 1
ATOM 762 C CA . LEU A 1 93 ? -1.366 9.359 -3.560 1.00 93.12 93 LEU A CA 1
ATOM 763 C C . LEU A 1 93 ? -0.218 9.817 -4.465 1.00 93.12 93 LEU A C 1
ATOM 765 O O . LEU A 1 93 ? 0.943 9.700 -4.069 1.00 93.12 93 LEU A O 1
ATOM 769 N N . ARG A 1 94 ? -0.528 10.417 -5.618 1.00 92.56 94 ARG A N 1
ATOM 770 C CA . ARG A 1 94 ? 0.458 11.037 -6.511 1.00 92.56 94 ARG A CA 1
ATOM 771 C C . ARG A 1 94 ? 1.284 12.095 -5.786 1.00 92.56 94 ARG A C 1
ATOM 773 O O . ARG A 1 94 ? 2.508 12.049 -5.818 1.00 92.56 94 ARG A O 1
ATOM 780 N N . LYS A 1 95 ? 0.641 13.014 -5.054 1.00 93.00 95 LYS A N 1
ATOM 781 C CA . LYS A 1 95 ? 1.353 14.034 -4.259 1.00 93.00 95 LYS A CA 1
ATOM 782 C C . LYS A 1 95 ? 2.299 13.416 -3.228 1.00 93.00 95 LYS A C 1
ATOM 784 O O . LYS A 1 95 ? 3.392 13.937 -3.022 1.00 93.00 95 LYS A O 1
ATOM 789 N N . ILE A 1 96 ? 1.898 12.318 -2.586 1.00 94.19 96 ILE A N 1
ATOM 790 C CA . ILE A 1 96 ? 2.751 11.598 -1.630 1.00 94.19 96 ILE A CA 1
ATOM 791 C C . ILE A 1 96 ? 3.959 10.978 -2.341 1.00 94.19 96 ILE A C 1
ATOM 793 O O . ILE A 1 96 ? 5.075 11.111 -1.839 1.00 94.19 96 ILE A O 1
ATOM 797 N N . ARG A 1 97 ? 3.760 10.338 -3.500 1.00 92.38 97 ARG A N 1
ATOM 798 C CA . ARG A 1 97 ? 4.852 9.758 -4.297 1.00 92.38 97 ARG A CA 1
ATOM 799 C C . ARG A 1 97 ? 5.818 10.835 -4.787 1.00 92.38 97 ARG A C 1
ATOM 801 O O . ARG A 1 97 ? 6.996 10.726 -4.487 1.00 92.38 97 ARG A O 1
ATOM 808 N N . CYS A 1 98 ? 5.321 11.931 -5.356 1.00 93.00 98 CYS A N 1
ATOM 809 C CA . CYS A 1 98 ? 6.147 13.064 -5.794 1.00 93.00 98 CYS A CA 1
ATOM 810 C C . CYS A 1 98 ? 6.889 13.773 -4.658 1.00 93.00 98 CYS A C 1
ATOM 812 O O . CYS A 1 98 ? 7.958 14.339 -4.865 1.00 93.00 98 CYS A O 1
ATOM 814 N N . LYS A 1 99 ? 6.338 13.754 -3.438 1.00 95.06 99 LYS A N 1
ATOM 815 C CA . LYS A 1 99 ? 7.049 14.247 -2.253 1.00 95.06 99 LYS A CA 1
ATOM 816 C C . LYS A 1 99 ? 8.200 13.320 -1.850 1.00 95.06 99 LYS A C 1
ATOM 818 O O . LYS A 1 99 ? 9.189 13.805 -1.309 1.00 95.06 99 LYS A O 1
ATOM 823 N N . LYS A 1 100 ? 8.052 12.006 -2.047 1.00 93.56 100 LYS A N 1
ATOM 824 C CA . LYS A 1 100 ? 9.102 11.018 -1.756 1.00 93.56 100 LYS A CA 1
ATOM 825 C C . LYS A 1 100 ? 10.176 10.999 -2.838 1.00 93.56 100 LYS A C 1
ATOM 827 O O . LYS A 1 100 ? 11.351 10.940 -2.501 1.00 93.56 100 LYS A O 1
ATOM 832 N N . ASP A 1 101 ? 9.760 11.053 -4.095 1.00 90.44 101 ASP A N 1
ATOM 833 C CA . ASP A 1 101 ? 10.632 11.045 -5.259 1.00 90.44 101 ASP A CA 1
ATOM 834 C C . ASP A 1 101 ? 10.088 12.010 -6.329 1.00 90.44 101 ASP A C 1
ATOM 836 O O . ASP A 1 101 ? 9.119 11.689 -7.024 1.00 90.44 101 ASP A O 1
ATOM 840 N N . PRO A 1 102 ? 10.678 13.211 -6.463 1.00 89.81 102 PRO A N 1
ATOM 841 C CA . PRO A 1 102 ? 10.244 14.194 -7.448 1.00 89.81 102 PRO A CA 1
ATOM 842 C C . PRO A 1 102 ? 10.686 13.854 -8.880 1.00 89.81 102 PRO A C 1
ATOM 844 O O . PRO A 1 102 ? 10.277 14.554 -9.804 1.00 89.81 102 PRO A O 1
ATOM 847 N N . THR A 1 103 ? 11.523 12.827 -9.080 1.00 87.94 103 THR A N 1
ATOM 848 C CA . THR A 1 103 ? 12.044 12.454 -10.407 1.00 87.94 103 THR A CA 1
ATOM 849 C C . THR A 1 103 ? 11.077 11.588 -11.218 1.00 87.94 103 THR A C 1
ATOM 851 O O . THR A 1 103 ? 11.267 11.420 -12.421 1.00 87.94 103 THR A O 1
ATOM 854 N N . LEU A 1 104 ? 10.009 11.084 -10.589 1.00 86.06 104 LEU A N 1
ATOM 855 C CA . LEU A 1 104 ? 8.987 10.277 -11.252 1.00 86.06 104 LEU A CA 1
ATOM 856 C C . LEU A 1 104 ? 8.289 11.074 -12.365 1.00 86.06 104 LEU A C 1
ATOM 858 O O . LEU A 1 104 ? 7.847 12.207 -12.159 1.00 86.06 104 LEU A O 1
ATOM 862 N N . ALA A 1 105 ? 8.093 10.444 -13.525 1.00 82.56 105 ALA A N 1
ATOM 863 C CA . ALA A 1 105 ? 7.488 11.081 -14.698 1.00 82.56 105 ALA A CA 1
ATOM 864 C C . ALA A 1 105 ? 6.084 11.670 -14.431 1.00 82.56 105 ALA A C 1
ATOM 866 O O . ALA A 1 105 ? 5.708 12.693 -14.997 1.00 82.56 105 ALA A O 1
ATOM 867 N N . GLU A 1 106 ? 5.305 11.067 -13.526 1.00 82.19 106 GLU A N 1
ATOM 868 C CA . GLU A 1 106 ? 3.962 11.546 -13.155 1.00 82.19 106 GLU A CA 1
ATOM 869 C C . GLU A 1 106 ? 3.951 12.885 -12.393 1.00 82.19 106 GLU A C 1
ATOM 871 O O . GLU A 1 106 ? 2.885 13.479 -12.216 1.00 82.19 106 GLU A O 1
ATOM 876 N N . CYS A 1 107 ? 5.110 13.360 -11.929 1.00 88.19 107 CYS A N 1
ATOM 877 C CA . CYS A 1 107 ? 5.233 14.581 -11.132 1.00 88.19 107 CYS A CA 1
ATOM 878 C C . CYS A 1 107 ? 5.364 15.855 -11.972 1.00 88.19 107 CYS A C 1
ATOM 880 O O . CYS A 1 107 ? 5.147 16.948 -11.447 1.00 88.19 107 CYS A O 1
ATOM 882 N N . THR A 1 108 ? 5.685 15.723 -13.260 1.00 82.44 108 THR A N 1
ATOM 883 C CA . THR A 1 108 ? 5.84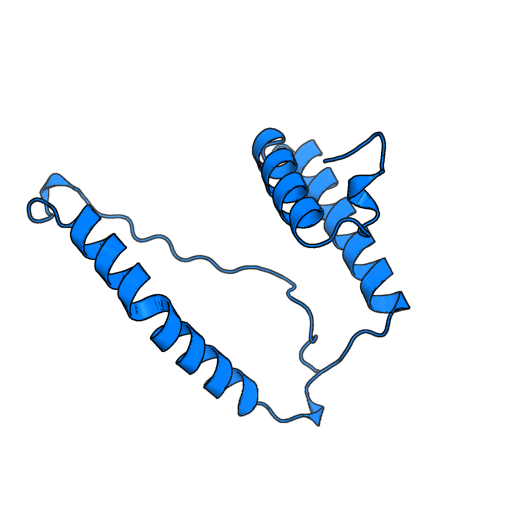4 16.835 -14.212 1.00 82.44 108 THR A CA 1
ATOM 884 C C . THR A 1 108 ? 4.847 16.784 -15.375 1.00 82.44 108 THR A C 1
ATOM 886 O O . THR A 1 108 ? 4.768 17.734 -16.152 1.00 82.44 108 THR A O 1
ATOM 889 N N . ASP A 1 109 ? 4.060 15.709 -15.486 1.00 77.06 109 ASP A N 1
ATOM 890 C CA . ASP A 1 109 ? 3.070 15.516 -16.547 1.00 77.06 109 ASP A CA 1
ATOM 891 C C . ASP A 1 109 ? 1.876 16.491 -16.390 1.00 77.06 109 ASP A C 1
ATOM 893 O O . ASP A 1 109 ? 1.285 16.571 -15.311 1.00 77.06 109 ASP A O 1
ATOM 897 N N . PRO A 1 110 ? 1.470 17.235 -17.437 1.00 66.44 110 PRO A N 1
ATOM 898 C CA . PRO A 1 110 ? 0.288 18.102 -17.387 1.00 66.44 110 PRO A CA 1
ATOM 899 C C . PRO A 1 110 ? -1.030 17.333 -17.182 1.00 66.44 110 PRO A C 1
ATOM 901 O O . PRO A 1 110 ? -1.983 17.894 -16.641 1.00 66.44 110 PRO A O 1
ATOM 904 N N . ASN A 1 111 ? -1.078 16.047 -17.543 1.00 64.38 111 ASN A N 1
ATOM 905 C CA . ASN A 1 111 ? -2.195 15.126 -17.311 1.00 64.38 111 ASN A CA 1
ATOM 906 C C . ASN A 1 111 ? -1.959 14.274 -16.052 1.00 64.38 111 ASN A C 1
ATOM 908 O O . ASN A 1 111 ? -2.104 13.045 -16.054 1.00 64.38 111 ASN A O 1
ATOM 912 N N . ALA A 1 112 ? -1.517 14.919 -14.977 1.00 65.94 112 ALA A N 1
ATOM 913 C CA . ALA A 1 112 ? -1.213 14.241 -13.729 1.00 65.94 112 ALA A CA 1
ATOM 914 C C . ALA A 1 112 ? -2.482 13.635 -13.082 1.00 65.94 112 ALA A C 1
ATOM 916 O O . ALA A 1 112 ? -3.542 14.258 -13.100 1.00 65.94 112 ALA A O 1
ATOM 917 N N . GLU A 1 113 ? -2.338 12.435 -12.491 1.00 68.31 113 GLU A N 1
ATOM 918 C CA . GLU A 1 113 ? -3.419 11.586 -11.925 1.00 68.31 113 GLU A CA 1
ATOM 919 C C . GLU A 1 113 ? -4.434 12.291 -11.016 1.00 68.31 113 GLU A C 1
ATOM 921 O O . GLU A 1 113 ? -4.008 13.020 -10.085 1.00 68.31 113 GLU A O 1
#

Radius of gyration: 18.86 Å; chains: 1; bounding box: 41×38×44 Å

Foldseek 3Di:
DADEPDDPDDDDDDDDDDPVPDDPCPVVVVVVVCVVCVVVVVVVVVVVVVPDDPVRYDYDDPVRVLVVLVVVVVVQVVCVVVVNDDPVVQVVVLVVVCVVPVPRPLNPDPPRD

pLDDT: mean 91.28, std 6.23, range [64.38, 97.75]

Sequence (113 aa):
GGILENPVMQGNIQFVARSSKLPENFAQKSREYFVKNFDATLKFVREAENNIPEDLWIPLDSKGQEEYQTQTRQIRLSFRDQDVYDPKMLTLLRKIRCKKDPTLAECTDPNAE